Protein AF-A0A5K0X6W3-F1 (afdb_monomer_lite)

Structure (mmCIF, N/CA/C/O backbone):
data_AF-A0A5K0X6W3-F1
#
_entry.id   AF-A0A5K0X6W3-F1
#
loop_
_atom_site.group_PDB
_atom_site.id
_atom_site.type_symbol
_atom_site.label_atom_id
_atom_site.label_alt_id
_atom_site.label_comp_id
_atom_site.label_asym_id
_atom_site.label_entity_id
_atom_site.label_seq_id
_atom_site.pdbx_PDB_ins_code
_atom_site.Cartn_x
_atom_site.Cartn_y
_atom_site.Cartn_z
_atom_site.occupancy
_atom_site.B_iso_or_equiv
_atom_site.auth_seq_id
_atom_site.auth_comp_id
_atom_site.auth_asym_id
_atom_site.auth_atom_id
_atom_site.pdbx_PDB_model_num
ATOM 1 N N . ALA A 1 1 ? 1.010 7.318 4.102 1.00 83.62 1 ALA A N 1
ATOM 2 C CA . ALA A 1 1 ? 2.171 6.618 3.507 1.00 83.62 1 ALA A CA 1
ATOM 3 C C . ALA A 1 1 ? 2.312 7.019 2.042 1.00 83.62 1 ALA A C 1
ATOM 5 O O . ALA A 1 1 ? 1.296 7.333 1.426 1.00 83.62 1 ALA A O 1
ATOM 6 N N . VAL A 1 2 ? 3.532 7.048 1.502 1.00 88.75 2 VAL A N 1
ATOM 7 C CA . VAL A 1 2 ? 3.789 7.275 0.070 1.00 88.75 2 VAL A CA 1
ATOM 8 C C . VAL A 1 2 ? 4.385 5.995 -0.496 1.00 88.75 2 VAL A C 1
ATOM 10 O O . VAL A 1 2 ? 5.397 5.538 0.018 1.00 88.75 2 VAL A O 1
ATOM 13 N N . VAL A 1 3 ? 3.747 5.429 -1.517 1.00 91.94 3 VAL A N 1
ATOM 14 C CA . VAL A 1 3 ? 4.158 4.190 -2.179 1.00 91.94 3 VAL A CA 1
ATOM 15 C C . VAL A 1 3 ? 4.668 4.533 -3.577 1.00 91.94 3 VAL A C 1
ATOM 17 O O . VAL A 1 3 ? 3.913 5.004 -4.440 1.00 91.94 3 VAL A O 1
ATOM 20 N N . ASN A 1 4 ? 5.967 4.342 -3.791 1.00 91.88 4 ASN A N 1
ATOM 21 C CA . ASN A 1 4 ? 6.650 4.663 -5.046 1.00 91.88 4 ASN A CA 1
ATOM 22 C C . ASN A 1 4 ? 7.553 3.532 -5.575 1.00 91.88 4 ASN A C 1
ATOM 24 O O . ASN A 1 4 ? 8.067 3.659 -6.684 1.00 91.88 4 ASN A O 1
ATOM 28 N N . ASN A 1 5 ? 7.698 2.431 -4.835 1.00 89.56 5 ASN A N 1
ATOM 29 C CA . ASN A 1 5 ? 8.382 1.213 -5.257 1.00 89.56 5 ASN A CA 1
ATOM 30 C C . ASN A 1 5 ? 7.454 0.002 -5.023 1.00 89.56 5 ASN A C 1
ATOM 32 O O . ASN A 1 5 ? 6.578 0.043 -4.165 1.00 89.56 5 ASN A O 1
ATOM 36 N N . LEU A 1 6 ? 7.569 -1.026 -5.866 1.00 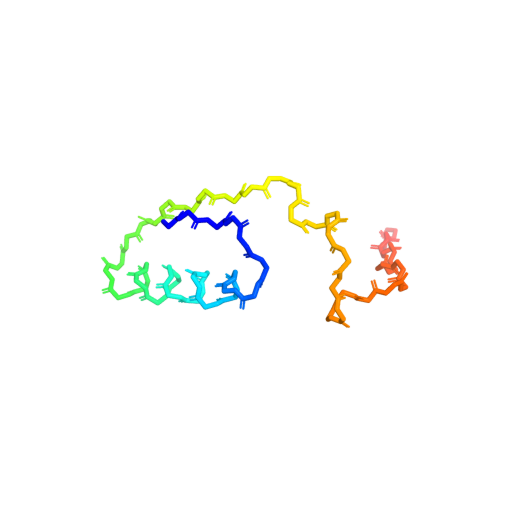88.31 6 LEU A N 1
ATOM 37 C CA . LEU A 1 6 ? 6.793 -2.262 -5.776 1.00 88.31 6 LEU A CA 1
ATOM 38 C C . LEU A 1 6 ? 7.296 -3.202 -4.680 1.00 88.31 6 LEU A C 1
ATOM 40 O O . LEU A 1 6 ? 6.476 -3.899 -4.086 1.00 88.31 6 LEU A O 1
ATOM 44 N N . ASP A 1 7 ? 8.603 -3.210 -4.413 1.00 89.25 7 ASP A N 1
ATOM 45 C CA . ASP A 1 7 ? 9.217 -4.155 -3.473 1.00 89.25 7 ASP A CA 1
ATOM 46 C C . ASP A 1 7 ? 8.685 -3.969 -2.040 1.00 89.25 7 ASP A C 1
ATOM 48 O O . ASP A 1 7 ? 8.447 -4.942 -1.328 1.00 89.25 7 ASP A O 1
ATOM 52 N N . ASP A 1 8 ? 8.449 -2.719 -1.634 1.00 90.00 8 ASP A N 1
ATOM 53 C CA . ASP A 1 8 ? 7.956 -2.325 -0.309 1.00 90.00 8 ASP A CA 1
ATOM 54 C C . ASP A 1 8 ? 6.474 -1.911 -0.310 1.00 90.00 8 ASP A C 1
ATOM 56 O O . ASP A 1 8 ? 5.901 -1.638 0.749 1.00 90.00 8 ASP A O 1
ATOM 60 N N . ALA A 1 9 ? 5.816 -1.898 -1.477 1.00 91.50 9 ALA A N 1
ATOM 61 C CA . ALA A 1 9 ? 4.421 -1.480 -1.605 1.00 91.50 9 ALA A CA 1
ATOM 62 C C . ALA A 1 9 ? 3.494 -2.258 -0.669 1.00 91.50 9 ALA A C 1
ATOM 64 O O . ALA A 1 9 ? 2.653 -1.660 0.003 1.00 91.50 9 ALA A O 1
ATOM 65 N N . HIS A 1 10 ? 3.658 -3.582 -0.615 1.00 91.62 10 HIS A N 1
ATOM 66 C CA . HIS A 1 10 ? 2.847 -4.440 0.245 1.00 91.62 10 HIS A CA 1
ATOM 67 C C . HIS A 1 10 ? 3.031 -4.098 1.730 1.00 91.62 10 HIS A C 1
ATOM 69 O O . HIS A 1 10 ? 2.043 -3.900 2.433 1.00 91.62 10 HIS A O 1
ATOM 75 N N . GLU A 1 11 ? 4.272 -3.929 2.191 1.00 94.19 11 GLU A N 1
ATOM 76 C CA . GLU A 1 11 ? 4.568 -3.621 3.595 1.00 94.19 11 GLU A CA 1
ATOM 77 C C . GLU A 1 11 ? 4.028 -2.244 4.011 1.00 94.19 11 GLU A C 1
ATOM 79 O O . GLU A 1 11 ? 3.440 -2.090 5.088 1.00 94.19 11 GLU A O 1
ATOM 84 N N . LEU A 1 12 ? 4.169 -1.235 3.145 1.00 94.44 12 LEU A N 1
ATOM 85 C CA . LEU A 1 12 ? 3.661 0.115 3.402 1.00 94.44 12 LEU A CA 1
ATOM 86 C C . LEU A 1 12 ? 2.130 0.155 3.477 1.00 94.44 12 LEU A C 1
ATOM 88 O O . LEU A 1 12 ? 1.574 0.903 4.291 1.00 94.44 12 LEU A O 1
ATOM 92 N N . ILE A 1 13 ? 1.447 -0.638 2.648 1.00 94.75 13 ILE A N 1
ATOM 93 C CA . ILE A 1 13 ? -0.015 -0.758 2.671 1.00 94.75 13 ILE A CA 1
ATOM 94 C C . ILE A 1 13 ? -0.466 -1.490 3.938 1.00 94.75 13 ILE A C 1
ATOM 96 O O . ILE A 1 13 ? -1.331 -0.975 4.652 1.00 94.75 13 ILE A O 1
ATOM 100 N N . ASP A 1 14 ? 0.151 -2.624 4.267 1.00 96.19 14 ASP A N 1
ATOM 101 C CA . ASP A 1 14 ? -0.191 -3.404 5.461 1.00 96.19 14 ASP A CA 1
ATOM 102 C C . ASP A 1 14 ? 0.028 -2.587 6.737 1.00 96.19 14 ASP A C 1
ATOM 104 O O . ASP A 1 14 ? -0.819 -2.564 7.634 1.00 96.19 14 ASP A O 1
ATOM 108 N N . THR A 1 15 ? 1.112 -1.813 6.784 1.00 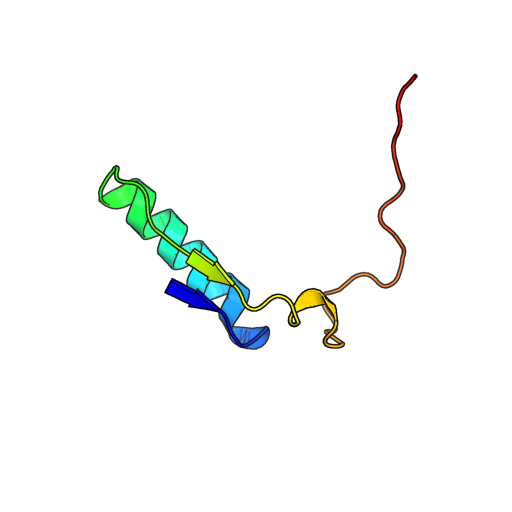96.44 15 THR A N 1
ATOM 109 C CA . THR A 1 15 ? 1.395 -0.895 7.891 1.00 96.44 15 THR A CA 1
ATOM 110 C C . THR A 1 15 ? 0.350 0.216 7.987 1.00 96.44 15 THR A C 1
ATOM 112 O O . THR A 1 15 ? -0.101 0.553 9.087 1.00 96.44 15 THR A O 1
ATOM 115 N N . ALA A 1 16 ? -0.068 0.798 6.860 1.00 96.31 16 ALA A N 1
ATOM 116 C CA . ALA A 1 16 ? -1.106 1.826 6.848 1.00 96.31 16 ALA A CA 1
ATOM 117 C C . ALA A 1 16 ? -2.460 1.285 7.340 1.00 96.31 16 ALA A C 1
ATOM 119 O O . ALA A 1 16 ? -3.149 1.979 8.092 1.00 96.31 16 ALA A O 1
ATOM 120 N N . ILE A 1 17 ? -2.812 0.046 6.979 1.00 96.25 17 ILE A N 1
ATOM 121 C CA . ILE A 1 17 ? -4.018 -0.641 7.465 1.00 96.25 17 ILE A CA 1
ATOM 122 C C . ILE A 1 17 ? -3.894 -0.950 8.961 1.00 96.25 17 ILE A C 1
ATOM 124 O O . ILE A 1 17 ? -4.798 -0.642 9.735 1.00 96.25 17 ILE A O 1
ATOM 128 N N . ALA A 1 18 ? -2.764 -1.498 9.406 1.00 97.62 18 ALA A N 1
ATOM 129 C CA . ALA A 1 18 ? -2.532 -1.763 10.824 1.00 97.62 18 ALA A CA 1
ATOM 130 C C . ALA A 1 18 ? -2.628 -0.476 11.661 1.00 97.62 18 ALA A C 1
ATOM 132 O O . ALA A 1 18 ? -3.216 -0.469 12.743 1.00 97.62 18 ALA A O 1
ATOM 133 N N . THR A 1 19 ? -2.111 0.635 11.133 1.00 96.56 19 THR A N 1
ATOM 134 C CA . THR A 1 19 ? -2.192 1.954 11.773 1.00 96.56 19 THR A CA 1
ATOM 135 C C . THR A 1 19 ? -3.628 2.471 11.814 1.00 96.56 19 THR A C 1
ATOM 137 O O . THR A 1 19 ? -4.056 2.974 12.852 1.00 96.56 19 THR A O 1
ATOM 140 N N . SER A 1 20 ? -4.394 2.327 10.727 1.00 97.50 20 SER A N 1
ATOM 141 C CA . SER A 1 20 ? -5.789 2.785 10.687 1.00 97.50 20 SER A CA 1
ATOM 142 C C . SER A 1 20 ? -6.671 2.026 11.679 1.00 97.50 20 SER A C 1
ATOM 144 O O . SER A 1 20 ? -7.495 2.642 12.357 1.00 97.50 20 SER A O 1
ATOM 146 N N . LEU A 1 21 ? -6.440 0.718 11.830 1.00 97.75 21 LEU A N 1
ATOM 147 C CA . LEU A 1 21 ? -7.125 -0.128 12.807 1.00 97.75 21 LEU A CA 1
ATOM 148 C C . LEU A 1 21 ? -6.723 0.216 14.243 1.00 97.75 21 LEU A C 1
ATOM 150 O O . LEU A 1 21 ? -7.591 0.361 15.101 1.00 97.75 21 LEU A O 1
ATOM 154 N N . LYS A 1 22 ? -5.422 0.382 14.507 1.00 97.44 22 LYS A N 1
ATOM 155 C CA . LYS A 1 22 ? -4.905 0.695 15.847 1.00 97.44 22 LYS A CA 1
ATOM 156 C C . LYS A 1 22 ? -5.399 2.049 16.355 1.00 97.44 22 LYS A C 1
ATOM 158 O O . LYS A 1 22 ? -5.797 2.165 17.509 1.00 97.44 22 LYS A O 1
ATOM 163 N N . GLU A 1 23 ? -5.372 3.062 15.496 1.00 97.25 23 GLU A N 1
ATOM 164 C CA . GLU A 1 23 ? -5.759 4.431 15.850 1.00 97.25 23 GLU A CA 1
ATOM 165 C C . GLU A 1 23 ? -7.261 4.693 15.653 1.00 97.25 23 GLU A C 1
ATOM 167 O O . GLU A 1 23 ? -7.746 5.770 16.005 1.00 97.25 23 GLU A O 1
ATOM 172 N N . SER A 1 24 ? -7.999 3.728 15.083 1.00 96.25 24 SER A N 1
ATOM 173 C CA . SER A 1 24 ? -9.413 3.843 14.702 1.00 96.25 24 SER A CA 1
ATOM 174 C C . SER A 1 24 ? -9.710 5.116 13.891 1.00 96.25 24 SER A C 1
ATOM 176 O O . SER A 1 24 ? -10.718 5.799 14.105 1.00 96.25 24 SER A O 1
ATOM 178 N N . LYS A 1 25 ? -8.806 5.466 12.969 1.00 97.38 25 LYS A N 1
ATOM 179 C CA . LYS A 1 25 ? -8.837 6.711 12.185 1.00 97.38 25 LYS A CA 1
ATOM 180 C C . LYS A 1 25 ? -8.484 6.451 10.721 1.00 97.38 25 LYS A C 1
ATOM 182 O O . LYS A 1 25 ? -7.711 5.538 10.432 1.00 97.38 25 LYS A O 1
ATOM 187 N N . PRO A 1 26 ? -9.000 7.270 9.787 1.00 94.94 26 PRO A N 1
ATOM 188 C CA . PRO A 1 26 ? -8.613 7.168 8.389 1.00 94.94 26 PRO A CA 1
ATOM 189 C C . PRO A 1 26 ? -7.127 7.497 8.216 1.00 94.94 26 PRO A C 1
ATOM 191 O O . PRO A 1 26 ? -6.604 8.433 8.823 1.00 94.94 26 PRO A O 1
ATOM 194 N N . VAL A 1 27 ? -6.462 6.743 7.344 1.00 97.00 27 VAL A N 1
ATOM 195 C CA . VAL A 1 27 ? -5.066 6.959 6.955 1.00 97.00 27 VAL A CA 1
ATOM 196 C C . VAL A 1 27 ? -5.026 7.265 5.465 1.00 97.00 27 VAL A C 1
ATOM 198 O O . VAL A 1 27 ? -5.646 6.570 4.665 1.00 97.00 27 VAL A O 1
ATOM 201 N N . TYR A 1 28 ? -4.281 8.301 5.086 1.00 95.38 28 TYR A N 1
ATOM 202 C CA . TYR A 1 28 ? -4.059 8.636 3.683 1.00 95.38 28 TYR A CA 1
ATOM 203 C C . TYR A 1 28 ? -2.871 7.855 3.116 1.00 95.38 28 TYR A C 1
ATOM 205 O O . TYR A 1 28 ? -1.764 7.859 3.676 1.00 95.38 28 TYR A O 1
ATOM 213 N N . ILE A 1 29 ? -3.098 7.216 1.970 1.00 94.75 29 ILE A N 1
ATOM 214 C CA . ILE A 1 29 ? -2.077 6.516 1.192 1.00 94.75 29 ILE A CA 1
ATOM 215 C C . ILE A 1 29 ? -1.999 7.192 -0.175 1.00 94.75 29 ILE A C 1
ATOM 217 O O . ILE A 1 29 ? -3.001 7.304 -0.875 1.00 94.75 29 ILE A O 1
ATOM 221 N N . SER A 1 30 ? -0.808 7.661 -0.532 1.00 94.81 30 SER A N 1
ATOM 222 C CA . SER A 1 30 ? -0.501 8.166 -1.868 1.00 94.81 30 SER A CA 1
ATOM 223 C C . SER A 1 30 ? 0.243 7.074 -2.623 1.00 94.81 30 SER A C 1
ATOM 225 O O . SER A 1 30 ? 1.290 6.626 -2.159 1.00 94.81 30 SER A O 1
ATOM 227 N N . ILE A 1 31 ? -0.305 6.621 -3.748 1.00 93.50 31 ILE A N 1
ATOM 228 C CA . ILE A 1 31 ? 0.261 5.541 -4.563 1.00 93.50 31 ILE A CA 1
ATOM 229 C C . ILE A 1 31 ? 0.603 6.114 -5.931 1.00 93.50 31 ILE A C 1
ATOM 231 O O . ILE A 1 31 ? -0.238 6.752 -6.565 1.00 93.50 31 ILE A O 1
ATOM 235 N N . SER A 1 32 ? 1.829 5.885 -6.397 1.00 92.69 32 SER A N 1
ATOM 236 C CA . SER A 1 32 ? 2.231 6.359 -7.722 1.00 92.69 32 SER A CA 1
ATOM 237 C C . SER A 1 32 ? 1.558 5.514 -8.814 1.00 92.69 32 SER A C 1
ATOM 239 O O . SER A 1 32 ? 1.626 4.286 -8.813 1.00 92.69 32 SER A O 1
ATOM 241 N N . CYS A 1 33 ? 0.891 6.165 -9.769 1.00 88.62 33 CYS A N 1
ATOM 242 C CA . CYS A 1 33 ? 0.047 5.487 -10.763 1.00 88.62 33 CYS A CA 1
ATOM 243 C C . CYS A 1 33 ? 0.820 4.612 -11.765 1.00 88.62 33 CYS A C 1
ATOM 245 O O . CYS A 1 33 ? 0.214 3.842 -12.504 1.00 88.62 33 CYS A O 1
ATOM 247 N N . ASN A 1 34 ? 2.145 4.736 -11.819 1.00 90.00 34 ASN A N 1
ATOM 248 C CA . ASN A 1 34 ? 3.001 3.973 -12.722 1.00 90.00 34 ASN A CA 1
ATOM 249 C C . ASN A 1 34 ? 3.361 2.578 -12.190 1.00 90.00 34 ASN A C 1
ATOM 251 O O . ASN A 1 34 ? 3.823 1.757 -12.979 1.00 90.00 34 ASN A O 1
ATOM 255 N N . LEU A 1 35 ? 3.154 2.290 -10.896 1.00 86.75 35 LEU A N 1
ATOM 256 C CA . LEU A 1 35 ? 3.561 1.014 -10.289 1.00 86.75 35 LEU A CA 1
ATOM 257 C C . LEU A 1 35 ? 2.963 -0.217 -10.991 1.00 86.75 35 LEU A C 1
ATOM 259 O O . LEU A 1 35 ? 3.726 -1.130 -11.296 1.00 86.75 35 LEU A O 1
ATOM 263 N N . PRO A 1 36 ? 1.660 -0.253 -11.342 1.00 82.50 36 PRO A N 1
ATOM 264 C CA . PRO A 1 3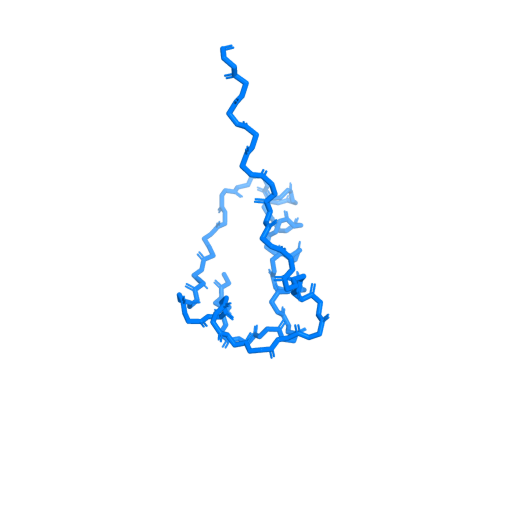6 ? 1.082 -1.402 -12.044 1.00 82.50 36 PRO A CA 1
ATOM 265 C C . PRO A 1 36 ? 1.675 -1.654 -13.438 1.00 82.50 36 PRO A C 1
ATOM 267 O O . PRO A 1 36 ? 1.510 -2.737 -13.987 1.00 82.50 36 PRO A O 1
ATOM 270 N N . SER A 1 37 ? 2.342 -0.659 -14.033 1.00 85.19 37 SER A N 1
ATOM 271 C CA . SER A 1 37 ? 2.989 -0.793 -15.346 1.00 85.19 37 SER A CA 1
ATOM 272 C C . SER A 1 37 ? 4.415 -1.347 -15.261 1.00 85.19 37 SER A C 1
ATOM 274 O O . SER A 1 37 ? 5.012 -1.647 -16.295 1.00 85.19 37 SER A O 1
ATOM 276 N N . ILE A 1 38 ? 4.985 -1.466 -14.059 1.00 87.19 38 ILE A N 1
ATOM 277 C CA . ILE A 1 38 ? 6.336 -1.993 -13.862 1.00 87.19 38 ILE A CA 1
ATOM 278 C C . ILE A 1 38 ? 6.266 -3.530 -13.882 1.00 87.19 38 ILE A C 1
ATOM 280 O O . ILE A 1 38 ? 5.459 -4.112 -13.153 1.00 87.19 38 ILE A O 1
ATOM 284 N N . PRO A 1 39 ? 7.096 -4.217 -14.692 1.00 84.31 39 PRO A N 1
ATOM 285 C CA . PRO A 1 39 ? 7.152 -5.673 -14.689 1.00 84.31 39 PRO A CA 1
ATOM 286 C C . PRO A 1 39 ? 7.534 -6.205 -13.307 1.00 84.31 39 PRO A C 1
ATOM 288 O O . PRO A 1 39 ? 8.601 -5.880 -12.792 1.00 84.31 39 PRO A O 1
ATOM 291 N N . HIS A 1 40 ? 6.690 -7.061 -12.735 1.00 82.56 40 HIS A N 1
ATOM 292 C CA . HIS A 1 40 ? 6.944 -7.678 -11.439 1.00 82.56 40 HIS A CA 1
ATOM 293 C C . HIS A 1 40 ? 6.543 -9.155 -11.462 1.00 82.56 40 HIS A C 1
ATOM 295 O O . HIS A 1 40 ? 5.486 -9.484 -12.005 1.00 82.56 40 HIS A O 1
ATOM 301 N N . PRO A 1 41 ? 7.353 -10.066 -10.895 1.00 82.88 41 PRO A N 1
ATOM 302 C CA . PRO A 1 41 ? 7.094 -11.505 -10.953 1.00 82.88 41 PRO A CA 1
ATOM 303 C C . PRO A 1 41 ? 5.784 -11.935 -10.277 1.00 82.88 41 PRO A C 1
ATOM 305 O O . PRO A 1 41 ? 5.250 -12.980 -10.633 1.00 82.88 41 PRO A O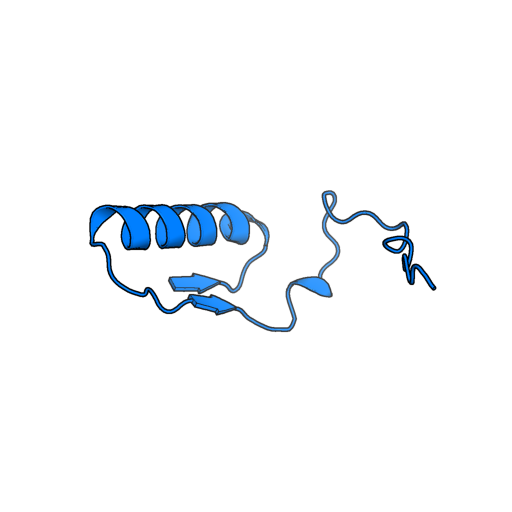 1
ATOM 308 N N . THR A 1 42 ? 5.246 -11.152 -9.333 1.00 81.62 42 THR A N 1
ATOM 309 C CA . THR A 1 42 ? 3.952 -11.455 -8.685 1.00 81.62 42 THR A CA 1
ATOM 310 C C . THR A 1 42 ? 2.738 -10.990 -9.486 1.00 81.62 42 THR A C 1
ATOM 312 O O . THR A 1 42 ? 1.618 -11.397 -9.178 1.00 81.62 42 THR A O 1
ATOM 315 N N . PHE A 1 43 ? 2.918 -10.152 -10.509 1.00 81.62 43 PHE A N 1
ATOM 316 C CA . PHE A 1 43 ? 1.813 -9.756 -11.372 1.00 81.62 43 PHE A CA 1
ATOM 317 C C . PHE A 1 43 ? 1.500 -10.896 -12.336 1.00 81.62 43 PHE A C 1
ATOM 319 O O . PHE A 1 43 ? 2.326 -11.274 -13.171 1.00 81.62 43 PHE A O 1
ATOM 326 N N . SER A 1 44 ? 0.289 -11.450 -12.214 1.00 71.44 44 SER A N 1
ATOM 327 C CA . SER A 1 44 ? -0.213 -12.408 -13.194 1.00 71.44 44 SER A CA 1
ATOM 328 C C . SER A 1 44 ? -0.269 -11.732 -14.559 1.00 71.44 44 SER A C 1
ATOM 330 O O . SER A 1 44 ? -0.804 -10.633 -14.706 1.00 71.44 44 SER A O 1
ATOM 332 N N . ARG A 1 45 ? 0.302 -12.393 -15.565 1.00 68.25 45 ARG A N 1
ATOM 333 C CA . ARG A 1 45 ? 0.222 -11.943 -16.961 1.00 68.25 45 ARG A CA 1
ATOM 334 C C . ARG A 1 45 ? -1.118 -12.280 -17.596 1.00 68.25 45 ARG A C 1
ATOM 336 O O . ARG A 1 45 ? -1.455 -11.715 -18.633 1.00 68.25 45 ARG A O 1
ATOM 343 N N . GLU A 1 46 ? -1.853 -13.216 -17.006 1.00 69.12 46 GLU A N 1
ATOM 344 C CA . GLU A 1 46 ? -3.186 -13.554 -17.472 1.00 69.12 46 GLU A CA 1
ATOM 345 C C . GLU A 1 46 ? -4.156 -12.462 -17.012 1.00 69.12 46 GLU A C 1
ATOM 347 O O . GLU A 1 46 ? -4.193 -12.143 -15.818 1.00 69.12 46 GLU A O 1
ATOM 352 N N . PRO A 1 47 ? -4.917 -11.852 -17.939 1.00 67.25 47 PRO A N 1
ATOM 353 C CA . PRO A 1 47 ? -5.888 -10.832 -17.580 1.00 67.25 47 PRO A CA 1
ATOM 354 C C . PRO A 1 47 ? -6.889 -11.417 -16.583 1.00 67.25 47 PRO A C 1
ATOM 356 O O . PRO A 1 47 ? -7.355 -12.545 -16.753 1.00 67.25 47 PRO A O 1
ATOM 359 N N . VAL A 1 48 ? -7.235 -10.641 -15.552 1.00 67.81 48 VAL A N 1
ATOM 360 C CA . VAL A 1 48 ? -8.290 -11.028 -14.609 1.00 67.81 48 VAL A CA 1
ATOM 361 C C . VAL A 1 48 ? -9.561 -11.281 -15.426 1.00 67.81 48 VAL A C 1
ATOM 363 O O . VAL A 1 48 ? -9.974 -10.378 -16.163 1.00 67.81 48 VAL A O 1
ATOM 366 N N . PRO A 1 49 ? -10.172 -12.479 -15.347 1.00 70.81 49 PRO A N 1
ATOM 367 C CA . PRO A 1 49 ? -11.384 -12.769 -16.095 1.00 70.81 49 PRO A CA 1
ATOM 368 C C . PRO A 1 49 ? -12.445 -11.727 -15.747 1.00 70.81 49 PRO A C 1
ATOM 370 O O . PRO A 1 49 ? -12.828 -11.585 -14.586 1.00 70.81 49 PRO A O 1
ATOM 373 N N . TYR A 1 50 ? -12.902 -10.973 -16.746 1.00 65.75 50 TYR A N 1
ATOM 374 C CA . TYR A 1 50 ? -14.008 -10.041 -16.571 1.00 65.75 50 TYR A CA 1
ATOM 375 C C . TYR A 1 50 ? -15.267 -10.862 -16.276 1.00 65.75 50 TYR A C 1
ATOM 377 O O . TYR A 1 50 ? -15.868 -11.438 -17.181 1.00 65.75 50 TYR A O 1
ATOM 385 N N . PHE A 1 51 ? -15.652 -10.953 -15.005 1.00 66.69 51 PHE A N 1
ATOM 386 C CA . PHE A 1 51 ? -16.885 -11.620 -14.604 1.00 66.69 51 PHE A CA 1
ATOM 387 C C . PHE A 1 51 ? -18.015 -10.590 -14.568 1.00 66.69 51 PHE A C 1
ATOM 389 O O . PHE A 1 51 ? -18.372 -10.063 -13.517 1.00 66.69 51 PHE A O 1
ATOM 396 N N . LEU A 1 52 ? -18.559 -10.263 -15.741 1.00 67.88 52 LEU A N 1
ATOM 397 C CA . LEU A 1 52 ? -19.874 -9.631 -15.818 1.00 67.88 52 LEU A CA 1
ATOM 398 C C . LEU A 1 52 ? -20.905 -10.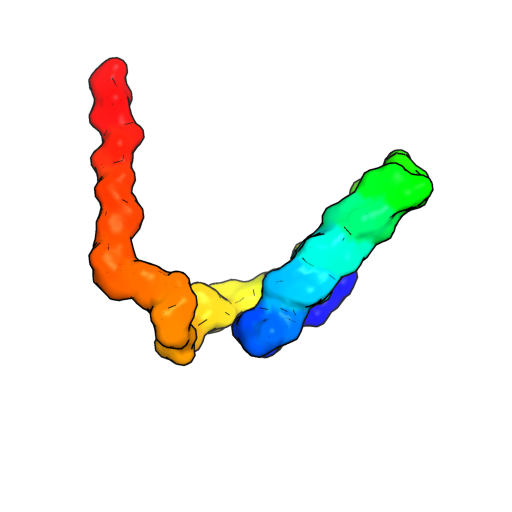757 -15.699 1.00 67.88 52 LEU A C 1
ATOM 400 O O . LEU A 1 52 ? -21.206 -11.432 -16.682 1.00 67.88 52 LEU A O 1
ATOM 404 N N . ALA A 1 53 ? -21.387 -11.008 -14.481 1.00 66.56 53 ALA A N 1
ATOM 405 C CA . ALA A 1 53 ? -22.614 -11.778 -14.313 1.00 66.56 53 ALA A CA 1
ATOM 406 C C . ALA A 1 53 ? -23.776 -10.958 -14.916 1.00 66.56 53 ALA A C 1
ATOM 408 O O . ALA A 1 53 ? -23.807 -9.745 -14.682 1.00 66.56 53 ALA A O 1
ATOM 409 N N . PRO A 1 54 ? -24.664 -11.569 -15.723 1.00 62.06 54 PRO A N 1
ATOM 410 C CA . PRO A 1 54 ? -25.845 -10.889 -16.251 1.00 62.06 54 PRO A CA 1
ATOM 411 C C . PRO A 1 54 ? -26.821 -10.460 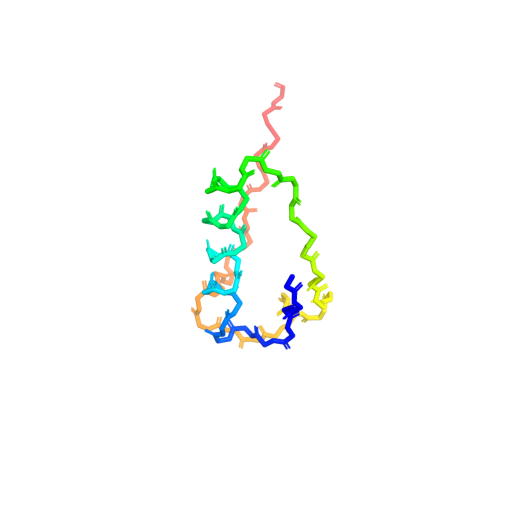-15.149 1.00 62.06 54 PRO A C 1
ATOM 413 O O . PRO A 1 54 ? -26.822 -11.094 -14.067 1.00 62.06 54 PRO A O 1
#

Foldseek 3Di:
DEADEPVCNVVVVVVLVVVCVVVVHHGDYHYDPCHVVDDDPPDDPDPDPPPPDD

InterPro domains:
  IPR012110 Pyruvate decarboxylase/indolepyruvate decarboxylase-like [PTHR43452] (1-53)

Sequence (54 aa):
AVVNNLDDAHELIDTAIATSLKESKPVYISISCNLPSIPHPTFSREPVPYFLAP

Organism: NCBI:txid210225

Radius of gyration: 14.59 Å; chains: 1; bounding box: 35×22×33 Å

Secondary structure (DSSP, 8-state):
-EE--STTHHHHHHHHHHHHHHHTS----EE-TTGGGS--TTS-SSPPP-----

pLDDT: mean 86.72, std 10.75, range [62.06, 97.75]